Protein AF-A0A1G7CG83-F1 (afdb_monomer_lite)

pLDDT: mean 76.83, std 19.33, range [36.19, 97.62]

Sequence (142 aa):
MSESNSCVLAEKLLQAEFRRLASGDPQQALDMVTRIVLAMHSEAMKATETAIRAGVGWREIGRALGLLDDAGILVRQSAALLLRLAAADRAAEQEMVAQALAESGDQDGDDEDMVYSRNPEEDAWASAVLRYQQGVSGATPG

Radius of gyration: 21.23 Å; chains: 1; bounding box: 51×68×39 Å

Structure (mmCIF, N/CA/C/O backbone):
data_AF-A0A1G7CG83-F1
#
_entry.id   AF-A0A1G7CG83-F1
#
loop_
_atom_site.group_PDB
_atom_site.id
_atom_site.type_symbol
_atom_site.label_atom_id
_atom_site.label_alt_id
_atom_site.label_comp_id
_atom_site.label_asym_id
_atom_site.label_entity_id
_atom_site.label_seq_id
_atom_site.pdbx_PDB_ins_code
_atom_site.Cartn_x
_atom_site.Cartn_y
_atom_site.Cartn_z
_atom_site.occupancy
_atom_site.B_iso_or_equiv
_atom_site.auth_seq_id
_atom_site.auth_comp_id
_atom_site.auth_asym_id
_atom_site.auth_atom_id
_atom_site.pdbx_PDB_model_num
ATOM 1 N N . MET A 1 1 ? -9.175 -25.779 -9.940 1.00 54.59 1 MET A N 1
ATOM 2 C CA . MET A 1 1 ? -9.615 -24.402 -9.624 1.00 54.59 1 MET A CA 1
ATOM 3 C C . MET A 1 1 ? -8.572 -23.464 -10.208 1.00 54.59 1 MET A C 1
ATOM 5 O O . MET A 1 1 ? -7.401 -23.746 -10.017 1.00 54.59 1 MET A O 1
ATOM 9 N N . SER A 1 2 ? -8.973 -22.466 -11.001 1.00 65.25 2 SER A N 1
ATOM 10 C CA . SER A 1 2 ? -8.039 -21.550 -11.685 1.00 65.25 2 SER A CA 1
ATOM 11 C C . SER A 1 2 ? -7.328 -20.637 -10.676 1.00 65.25 2 SER A C 1
A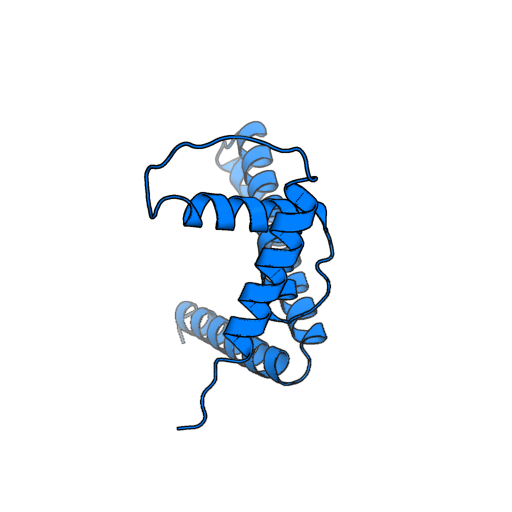TOM 13 O O . SER A 1 2 ? -7.963 -20.227 -9.705 1.00 65.25 2 SER A O 1
ATOM 15 N N . GLU A 1 3 ? -6.057 -20.295 -10.905 1.00 67.00 3 GLU A N 1
ATOM 16 C CA . GLU A 1 3 ? -5.243 -19.410 -10.045 1.00 67.00 3 GLU A CA 1
ATOM 17 C C . GLU A 1 3 ? -5.907 -18.042 -9.793 1.00 67.00 3 GLU A C 1
ATOM 19 O O . GLU A 1 3 ? -5.793 -17.459 -8.711 1.00 67.00 3 GLU A O 1
ATOM 24 N N . SER A 1 4 ? -6.705 -17.568 -10.753 1.00 70.75 4 SER A N 1
ATOM 25 C CA . SER A 1 4 ? -7.512 -16.353 -10.608 1.00 70.75 4 SER A CA 1
ATOM 26 C C . SER A 1 4 ? -8.549 -16.465 -9.484 1.00 70.75 4 SER A C 1
ATOM 28 O O . SER A 1 4 ? -8.788 -15.499 -8.765 1.00 70.75 4 SER A O 1
ATOM 30 N N . ASN A 1 5 ? -9.126 -17.651 -9.261 1.00 79.81 5 ASN A N 1
ATOM 31 C CA . ASN A 1 5 ? -10.097 -17.862 -8.184 1.00 79.81 5 ASN A CA 1
ATOM 32 C C . ASN A 1 5 ? -9.422 -17.893 -6.804 1.00 79.81 5 ASN A C 1
ATOM 34 O O . ASN A 1 5 ? -10.041 -17.490 -5.821 1.00 79.81 5 ASN A O 1
ATOM 38 N N . SER A 1 6 ? -8.165 -18.345 -6.718 1.00 84.75 6 SER A N 1
ATOM 39 C CA . SER A 1 6 ? -7.399 -18.324 -5.464 1.00 84.75 6 SER A CA 1
ATOM 40 C C . SER A 1 6 ? -6.944 -16.921 -5.072 1.00 84.75 6 SER A C 1
ATOM 42 O O . SER A 1 6 ? -6.990 -16.592 -3.891 1.00 84.75 6 SER A O 1
ATOM 44 N N . CYS A 1 7 ? -6.563 -16.080 -6.039 1.00 85.88 7 CYS A N 1
ATOM 45 C CA . CYS A 1 7 ? -6.163 -14.698 -5.770 1.00 85.88 7 CYS A CA 1
ATOM 46 C C . CYS A 1 7 ? -7.339 -13.878 -5.215 1.00 85.88 7 CYS A C 1
ATOM 48 O O . CYS A 1 7 ? -7.248 -13.326 -4.120 1.00 85.88 7 CYS A O 1
ATOM 50 N N . VAL A 1 8 ? -8.497 -13.944 -5.881 1.00 90.38 8 VAL A N 1
ATOM 51 C CA . VAL A 1 8 ? -9.733 -13.286 -5.421 1.00 90.38 8 VAL A CA 1
ATOM 52 C C . VAL A 1 8 ? -10.159 -13.778 -4.033 1.00 90.38 8 VAL A C 1
ATOM 54 O O . VAL A 1 8 ? -10.674 -13.010 -3.220 1.00 90.38 8 VAL A O 1
ATOM 57 N N . LEU A 1 9 ? -9.967 -15.067 -3.734 1.00 93.19 9 LEU A N 1
ATOM 58 C CA . LEU A 1 9 ? -10.262 -15.602 -2.407 1.00 93.19 9 LEU A CA 1
ATOM 59 C C . LEU A 1 9 ? -9.302 -15.049 -1.343 1.00 93.19 9 LEU A C 1
ATOM 61 O O . LEU A 1 9 ? -9.760 -14.647 -0.276 1.00 93.19 9 LEU A O 1
ATOM 65 N N . ALA A 1 10 ? -7.999 -14.998 -1.628 1.00 91.81 10 ALA A N 1
ATOM 66 C CA . ALA A 1 10 ? -7.000 -14.450 -0.713 1.00 91.81 10 ALA A CA 1
ATOM 67 C C . ALA A 1 10 ? -7.268 -12.970 -0.399 1.00 91.81 10 ALA A C 1
ATOM 69 O O . ALA A 1 10 ? -7.258 -12.581 0.768 1.00 91.81 10 ALA A O 1
ATOM 70 N N . GLU A 1 11 ? -7.604 -12.168 -1.411 1.00 92.81 11 GLU A N 1
ATOM 71 C CA . GLU A 1 11 ? -8.000 -10.767 -1.232 1.00 92.81 11 GLU A CA 1
ATOM 72 C C . GLU A 1 11 ? -9.214 -10.630 -0.307 1.00 92.81 11 GLU A C 1
ATOM 74 O O . GLU A 1 11 ? -9.190 -9.855 0.651 1.00 92.81 11 GLU A O 1
ATOM 79 N N . LYS A 1 12 ? -10.266 -11.427 -0.536 1.00 95.00 12 LYS A N 1
ATOM 80 C CA . LYS A 1 12 ? -11.467 -11.416 0.313 1.00 95.00 12 LYS A CA 1
ATOM 81 C C . LYS A 1 12 ? -11.159 -11.788 1.761 1.00 95.00 12 LYS A C 1
ATOM 83 O O . LYS A 1 12 ? -11.741 -11.196 2.670 1.00 95.00 12 LYS A O 1
ATOM 88 N N . LEU A 1 13 ? -10.258 -12.746 1.980 1.00 96.00 13 LEU A N 1
ATOM 89 C CA . LEU A 1 13 ? -9.828 -13.149 3.320 1.00 96.00 13 LEU A CA 1
ATOM 90 C C . LEU A 1 13 ? -9.043 -12.035 4.018 1.00 96.00 13 LEU A C 1
ATOM 92 O O . LEU A 1 13 ? -9.340 -11.731 5.171 1.00 96.00 13 LEU A O 1
ATOM 96 N N . LEU A 1 14 ? -8.113 -11.376 3.320 1.00 94.88 14 LEU A N 1
ATOM 97 C CA . LEU A 1 14 ? -7.371 -10.235 3.866 1.00 94.88 14 LEU A CA 1
ATOM 98 C C . LEU A 1 14 ? -8.313 -9.086 4.249 1.00 94.88 14 LEU A C 1
ATOM 100 O O . LEU A 1 14 ? -8.196 -8.527 5.335 1.00 94.88 14 LEU A O 1
ATOM 104 N N . GLN A 1 15 ? -9.291 -8.768 3.399 1.00 96.25 15 GLN A N 1
ATOM 105 C CA . GLN A 1 15 ? -10.284 -7.732 3.692 1.00 96.25 15 GLN A CA 1
ATOM 106 C C . GLN A 1 15 ? -11.171 -8.091 4.890 1.00 96.25 15 GLN A C 1
ATOM 108 O O . GLN A 1 15 ? -11.500 -7.223 5.700 1.00 96.25 15 GLN A O 1
ATOM 113 N N . ALA A 1 16 ? -11.596 -9.354 4.995 1.00 96.94 16 ALA A N 1
ATOM 114 C CA . ALA A 1 16 ? -12.400 -9.823 6.119 1.00 96.94 16 ALA A CA 1
ATOM 115 C C . ALA A 1 16 ? -11.613 -9.755 7.434 1.00 96.94 16 ALA A C 1
ATOM 117 O O . ALA A 1 16 ? -12.141 -9.273 8.436 1.00 96.94 16 ALA A O 1
ATOM 118 N N . GLU A 1 17 ? -10.348 -10.173 7.413 1.00 97.38 17 GLU A N 1
ATOM 119 C CA . GLU A 1 17 ? -9.476 -10.137 8.583 1.00 97.38 17 GLU A CA 1
ATOM 120 C C . GLU A 1 17 ? -9.155 -8.703 9.010 1.00 97.38 17 GLU A C 1
ATOM 122 O O . GLU A 1 17 ? -9.272 -8.379 10.190 1.00 97.38 17 GLU A O 1
ATOM 127 N N . PHE A 1 18 ? -8.861 -7.811 8.059 1.00 96.44 18 PHE A N 1
ATOM 128 C CA . PHE A 1 18 ? -8.672 -6.392 8.356 1.00 96.44 18 PHE A CA 1
ATOM 129 C C . PHE A 1 18 ? -9.911 -5.788 9.027 1.00 96.44 18 PHE A C 1
ATOM 131 O O . PHE A 1 18 ? -9.784 -5.129 10.053 1.00 96.44 18 PHE A O 1
ATOM 138 N N . ARG A 1 19 ? -11.121 -6.055 8.508 1.00 96.88 19 ARG A N 1
ATOM 139 C CA . ARG A 1 19 ? -12.375 -5.581 9.126 1.00 96.88 19 ARG A CA 1
ATOM 140 C C . ARG A 1 19 ? -12.554 -6.113 10.546 1.00 96.88 19 ARG A C 1
ATOM 142 O O . ARG A 1 19 ? -12.940 -5.358 11.437 1.00 96.88 19 ARG A O 1
ATOM 149 N N . ARG A 1 20 ? -12.256 -7.397 10.763 1.00 97.62 20 ARG A N 1
ATOM 150 C CA . ARG A 1 20 ? -12.314 -8.023 12.088 1.00 97.62 20 ARG A CA 1
ATOM 151 C C . ARG A 1 20 ? -11.356 -7.328 13.057 1.00 97.62 20 ARG A C 1
ATOM 153 O O . ARG A 1 20 ? -11.784 -6.929 14.138 1.00 97.62 20 ARG A O 1
ATOM 160 N N . LEU A 1 21 ? -10.096 -7.146 12.661 1.00 97.19 21 LEU A N 1
ATOM 161 C CA . LEU A 1 21 ? -9.072 -6.490 13.476 1.00 97.19 21 LEU A CA 1
ATOM 162 C C . LEU A 1 21 ? -9.406 -5.020 13.732 1.00 97.19 21 LEU A C 1
ATOM 164 O O . LEU A 1 21 ? -9.392 -4.605 14.879 1.00 97.19 21 LEU A O 1
ATOM 168 N N . ALA A 1 22 ? -9.820 -4.256 12.722 1.00 94.75 22 ALA A N 1
ATOM 169 C CA . ALA A 1 22 ? -10.172 -2.844 12.884 1.00 94.75 22 ALA A CA 1
ATOM 170 C C . ALA A 1 22 ? -11.252 -2.612 13.959 1.00 94.75 22 ALA A C 1
ATOM 172 O O . ALA A 1 22 ? -11.224 -1.599 14.651 1.00 94.75 22 ALA A O 1
ATOM 173 N N . SER A 1 23 ? -12.179 -3.562 14.127 1.00 92.94 23 SER A N 1
ATOM 174 C CA . SER A 1 23 ? -13.230 -3.495 15.152 1.00 92.94 23 SER A CA 1
ATOM 175 C C . SER A 1 23 ? -12.821 -4.001 16.543 1.00 92.94 23 SER A C 1
ATOM 177 O O . SER A 1 23 ? -13.483 -3.661 17.520 1.00 92.94 23 SER A O 1
ATOM 179 N N . GLY A 1 24 ? -11.775 -4.829 16.643 1.00 94.56 24 GLY A N 1
ATOM 180 C CA . GLY A 1 24 ? -11.408 -5.525 17.884 1.00 94.56 24 GLY A CA 1
ATOM 181 C C . GLY A 1 24 ? -10.020 -5.184 18.427 1.00 94.56 24 GLY A C 1
ATOM 182 O O . GLY A 1 24 ? -9.863 -5.008 19.630 1.00 94.56 24 GLY A O 1
ATOM 183 N N . ASP A 1 25 ? -9.026 -5.081 17.549 1.00 95.56 25 ASP A N 1
ATOM 184 C CA . ASP A 1 25 ? -7.645 -4.698 17.844 1.00 95.56 25 ASP A CA 1
ATOM 185 C C . ASP A 1 25 ? -7.099 -3.808 16.702 1.00 95.56 25 ASP A C 1
ATOM 187 O O . ASP A 1 25 ? -6.505 -4.304 15.732 1.00 95.56 25 ASP A O 1
ATOM 191 N N . PRO A 1 26 ? -7.324 -2.482 16.787 1.00 91.81 26 PRO A N 1
ATOM 192 C CA . PRO A 1 26 ? -6.889 -1.536 15.763 1.00 91.81 26 PRO A CA 1
ATOM 193 C C . PRO A 1 26 ? -5.371 -1.530 15.541 1.00 91.81 26 PRO A C 1
ATOM 195 O O . PRO A 1 26 ? -4.922 -1.301 14.419 1.00 91.81 26 PRO A O 1
ATOM 198 N N . GLN A 1 27 ? -4.565 -1.823 16.568 1.00 92.00 27 GLN A N 1
ATOM 199 C CA . GLN A 1 27 ? -3.108 -1.865 16.428 1.00 92.00 27 GLN A CA 1
ATOM 200 C C . GLN A 1 27 ? -2.683 -3.037 15.540 1.00 92.00 27 GLN A C 1
ATOM 202 O O . GLN A 1 27 ? -1.905 -2.852 14.605 1.00 92.00 27 GLN A O 1
ATOM 207 N N . GLN A 1 28 ? -3.261 -4.224 15.746 1.00 94.69 28 GLN A N 1
ATOM 208 C CA . GLN A 1 28 ? -3.009 -5.363 14.857 1.00 94.69 28 GLN A CA 1
ATOM 209 C C . GLN A 1 28 ? -3.493 -5.116 13.421 1.00 94.69 28 GLN A C 1
ATOM 211 O O . GLN A 1 28 ? -2.871 -5.610 12.473 1.00 94.69 28 GLN A O 1
ATOM 216 N N . ALA A 1 29 ? -4.572 -4.347 13.233 1.00 96.06 29 ALA A N 1
ATOM 217 C CA . ALA A 1 29 ? -5.024 -3.940 11.903 1.00 96.06 29 ALA A CA 1
ATOM 218 C C . ALA A 1 29 ? -3.979 -3.051 11.199 1.00 96.06 29 ALA A C 1
ATOM 220 O O . ALA A 1 29 ? -3.675 -3.266 10.023 1.00 96.06 29 ALA A O 1
ATOM 221 N N . LEU A 1 30 ? -3.372 -2.104 11.920 1.00 93.88 30 LEU A N 1
ATOM 222 C CA . LEU A 1 30 ? -2.289 -1.267 11.396 1.00 93.88 30 LEU A CA 1
ATOM 223 C C . LEU A 1 30 ? -1.014 -2.079 11.099 1.00 93.88 30 LEU A C 1
ATOM 225 O O . LEU A 1 30 ? -0.372 -1.883 10.061 1.00 93.88 30 LEU A O 1
ATOM 229 N N . ASP A 1 31 ? -0.672 -3.045 11.952 1.00 93.81 31 ASP A N 1
ATOM 230 C CA . ASP A 1 31 ? 0.464 -3.947 11.729 1.00 93.81 31 ASP A CA 1
ATOM 231 C C . ASP A 1 31 ? 0.258 -4.831 10.491 1.00 93.81 31 ASP A C 1
ATOM 233 O O . ASP A 1 31 ? 1.211 -5.196 9.795 1.00 93.81 31 ASP A O 1
ATOM 237 N N . MET A 1 32 ? -0.989 -5.207 10.197 1.00 96.31 32 MET A N 1
ATOM 238 C CA . MET A 1 32 ? -1.342 -5.930 8.975 1.00 96.31 32 MET A CA 1
ATOM 239 C C . MET A 1 32 ? -1.091 -5.070 7.729 1.00 96.31 32 MET A C 1
ATOM 241 O O . MET A 1 32 ? -0.430 -5.536 6.801 1.00 96.31 32 MET A O 1
ATOM 245 N N . VAL A 1 33 ? -1.541 -3.811 7.727 1.00 95.19 33 VAL A N 1
ATOM 246 C CA . VAL A 1 33 ? -1.284 -2.857 6.630 1.00 95.19 33 VAL A CA 1
ATOM 247 C C . VAL A 1 33 ? 0.217 -2.652 6.426 1.00 95.19 33 VAL A C 1
ATOM 249 O O . VAL A 1 33 ? 0.711 -2.740 5.303 1.00 95.19 33 VAL A O 1
ATOM 252 N N . THR A 1 34 ? 0.963 -2.462 7.515 1.00 92.81 34 THR A N 1
ATOM 253 C CA . THR A 1 34 ? 2.421 -2.279 7.468 1.00 92.81 34 THR A CA 1
ATOM 254 C C . THR A 1 34 ? 3.123 -3.475 6.826 1.00 92.81 34 THR A C 1
ATOM 256 O O . THR A 1 34 ? 3.983 -3.300 5.964 1.00 92.81 34 THR A O 1
ATOM 259 N N . ARG A 1 35 ? 2.726 -4.703 7.184 1.00 94.75 35 ARG A N 1
ATOM 260 C CA . ARG A 1 35 ? 3.279 -5.925 6.582 1.00 94.75 35 ARG A CA 1
ATOM 261 C C . ARG A 1 35 ? 2.986 -6.031 5.085 1.00 94.75 35 ARG A C 1
ATOM 263 O O . ARG A 1 35 ? 3.869 -6.444 4.340 1.00 94.75 35 ARG A O 1
ATOM 270 N N . ILE A 1 36 ? 1.788 -5.647 4.642 1.00 95.19 36 ILE A N 1
ATOM 271 C CA . ILE A 1 36 ? 1.415 -5.663 3.218 1.00 95.19 36 ILE A CA 1
ATOM 272 C C . ILE A 1 36 ? 2.267 -4.668 2.423 1.00 95.19 36 ILE A C 1
ATOM 274 O O . ILE A 1 36 ? 2.828 -5.040 1.394 1.00 95.19 36 ILE A O 1
ATOM 278 N N . VAL A 1 37 ? 2.425 -3.437 2.919 1.00 93.75 37 VAL A N 1
ATOM 279 C CA . VAL A 1 37 ? 3.264 -2.412 2.273 1.00 93.75 37 VAL A CA 1
ATOM 280 C C . VAL A 1 37 ? 4.715 -2.886 2.146 1.00 93.75 37 VAL A C 1
ATOM 282 O O . VAL A 1 37 ? 5.302 -2.800 1.068 1.00 93.75 37 VAL A O 1
ATOM 285 N N . LEU A 1 38 ? 5.283 -3.461 3.211 1.00 92.25 38 LEU A N 1
ATOM 286 C CA . LEU A 1 38 ? 6.640 -4.017 3.178 1.00 92.25 38 LEU A CA 1
ATOM 287 C C . LEU A 1 38 ? 6.772 -5.185 2.189 1.00 92.25 38 LEU A C 1
ATOM 289 O O . LEU A 1 38 ? 7.777 -5.286 1.484 1.00 92.25 38 LEU A O 1
ATOM 293 N N . ALA A 1 39 ? 5.761 -6.055 2.108 1.00 94.94 39 ALA A N 1
ATOM 294 C CA . ALA A 1 39 ? 5.743 -7.147 1.140 1.00 94.94 39 ALA A CA 1
ATOM 295 C C . ALA A 1 39 ? 5.722 -6.617 -0.302 1.00 94.94 39 ALA A C 1
ATOM 297 O O . ALA A 1 39 ? 6.504 -7.081 -1.128 1.00 94.94 39 ALA A O 1
ATOM 298 N N . MET A 1 40 ? 4.903 -5.601 -0.594 1.00 93.56 40 MET A N 1
ATOM 299 C CA . MET A 1 40 ? 4.867 -4.959 -1.912 1.00 93.56 40 MET A CA 1
ATOM 300 C C . MET A 1 40 ? 6.212 -4.336 -2.294 1.00 93.56 40 MET A C 1
ATOM 302 O O . MET A 1 40 ? 6.670 -4.539 -3.417 1.00 93.56 40 MET A O 1
ATOM 306 N N . HIS A 1 41 ? 6.874 -3.636 -1.368 1.00 91.31 41 HIS A N 1
ATOM 307 C CA . HIS A 1 41 ? 8.212 -3.088 -1.605 1.00 91.31 41 HIS A CA 1
ATOM 308 C C . HIS A 1 41 ? 9.225 -4.201 -1.937 1.00 91.31 41 HIS A C 1
ATOM 310 O O . HIS A 1 41 ? 9.987 -4.093 -2.898 1.00 91.31 41 HIS A O 1
ATOM 316 N N . SER A 1 42 ? 9.194 -5.319 -1.200 1.00 92.88 42 SER A N 1
ATOM 317 C CA . SER A 1 42 ? 10.059 -6.472 -1.484 1.00 92.88 42 SER A CA 1
ATOM 318 C C . SER A 1 42 ? 9.818 -7.059 -2.880 1.00 92.88 42 SER A C 1
ATOM 320 O O . SER A 1 42 ? 10.778 -7.354 -3.594 1.00 92.88 42 SER A O 1
ATOM 322 N N . GLU A 1 43 ? 8.559 -7.200 -3.298 1.00 94.88 43 GLU A N 1
ATOM 323 C CA . GLU A 1 43 ? 8.229 -7.688 -4.641 1.00 94.88 43 GLU A CA 1
ATOM 324 C C . GLU A 1 43 ? 8.633 -6.695 -5.740 1.00 94.88 43 GLU A C 1
ATOM 326 O O . GLU A 1 43 ? 9.151 -7.108 -6.778 1.00 94.88 43 GLU A O 1
ATOM 331 N N . ALA A 1 44 ? 8.504 -5.386 -5.509 1.00 93.25 44 ALA A N 1
ATOM 332 C CA . ALA A 1 44 ? 8.958 -4.363 -6.452 1.00 93.25 44 ALA A CA 1
ATOM 333 C C . ALA A 1 44 ? 10.484 -4.383 -6.652 1.00 93.25 44 ALA A C 1
ATOM 335 O O . ALA A 1 44 ? 10.978 -4.278 -7.780 1.00 93.25 44 ALA A O 1
ATOM 336 N N . MET A 1 45 ? 11.246 -4.617 -5.580 1.00 90.88 45 MET A N 1
ATOM 337 C CA . MET A 1 45 ? 12.695 -4.805 -5.674 1.00 90.88 45 MET A CA 1
ATOM 338 C C . MET A 1 45 ? 13.056 -6.022 -6.535 1.00 90.88 45 MET A C 1
ATOM 340 O O . MET A 1 45 ? 13.967 -5.943 -7.356 1.00 90.88 45 MET A O 1
ATOM 344 N N . LYS A 1 46 ? 12.311 -7.130 -6.434 1.00 93.06 46 LYS A N 1
ATOM 345 C CA . LYS A 1 46 ? 12.509 -8.303 -7.309 1.00 93.06 46 LYS A CA 1
ATOM 346 C C . LYS A 1 46 ? 12.116 -8.007 -8.760 1.00 93.06 46 LYS A C 1
ATOM 348 O O . LYS A 1 46 ? 12.809 -8.417 -9.690 1.00 93.06 46 LYS A O 1
ATOM 353 N N . ALA A 1 47 ? 11.037 -7.251 -8.966 1.00 93.38 47 ALA A N 1
ATOM 354 C CA . ALA A 1 47 ? 10.580 -6.840 -10.293 1.00 93.38 47 ALA A CA 1
ATOM 355 C C . ALA A 1 47 ? 11.598 -5.945 -11.024 1.00 93.38 47 ALA A C 1
ATOM 357 O O . ALA A 1 47 ? 11.618 -5.922 -12.256 1.00 93.38 47 ALA A O 1
ATOM 358 N N . THR A 1 48 ? 12.490 -5.274 -10.288 1.00 93.25 48 THR A N 1
ATOM 359 C CA . THR A 1 48 ? 13.550 -4.429 -10.854 1.00 93.25 48 THR A CA 1
ATOM 360 C C . THR A 1 48 ? 14.467 -5.208 -11.802 1.00 93.25 48 THR A C 1
ATOM 362 O O . THR A 1 48 ? 14.803 -4.707 -12.872 1.00 93.25 48 THR A O 1
ATOM 365 N N . GLU A 1 49 ? 14.809 -6.463 -11.491 1.00 89.94 49 GLU A N 1
ATOM 366 C CA . GLU A 1 49 ? 15.624 -7.293 -12.390 1.00 89.94 49 GLU A CA 1
ATOM 367 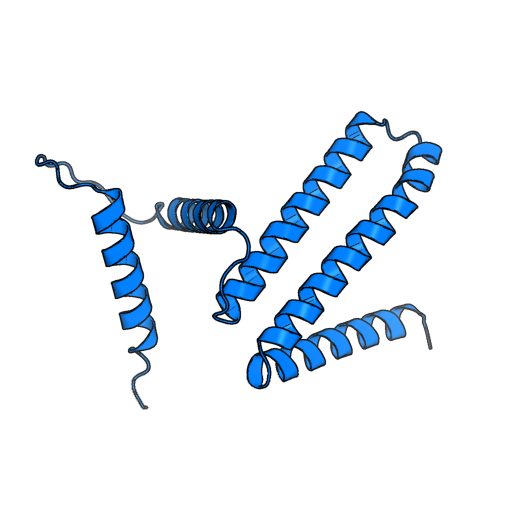C C . GLU A 1 49 ? 14.914 -7.550 -13.728 1.00 89.94 49 GLU A C 1
ATOM 369 O O . GLU A 1 49 ? 15.522 -7.486 -14.800 1.00 89.94 49 GLU A O 1
ATOM 374 N N . THR A 1 50 ? 13.603 -7.785 -13.679 1.00 94.94 50 THR A N 1
ATOM 375 C CA . THR A 1 50 ? 12.783 -7.970 -14.882 1.00 94.94 50 THR A CA 1
ATOM 376 C C . THR A 1 50 ? 12.682 -6.670 -15.682 1.00 94.94 50 THR A C 1
ATOM 378 O O . THR A 1 50 ? 12.804 -6.700 -16.905 1.00 94.94 50 THR A O 1
ATOM 381 N N . ALA A 1 51 ? 12.539 -5.525 -15.008 1.00 94.69 51 ALA A N 1
ATOM 382 C CA . ALA A 1 51 ? 12.510 -4.210 -15.645 1.00 94.69 51 ALA A CA 1
ATOM 383 C C . ALA A 1 51 ? 13.826 -3.893 -16.378 1.00 94.69 51 ALA A C 1
ATOM 385 O O . ALA A 1 51 ? 13.799 -3.440 -17.523 1.00 94.69 51 ALA A O 1
ATOM 386 N N . ILE A 1 52 ? 14.976 -4.213 -15.775 1.00 95.06 52 ILE A N 1
ATOM 387 C CA . ILE A 1 52 ? 16.293 -4.051 -16.411 1.00 95.06 52 ILE A CA 1
ATOM 388 C C . ILE A 1 52 ? 16.395 -4.916 -17.671 1.00 95.06 52 ILE A C 1
ATOM 390 O O . ILE A 1 52 ? 16.813 -4.428 -18.720 1.00 95.06 52 ILE A O 1
ATOM 394 N N . ARG A 1 53 ? 15.975 -6.189 -17.605 1.00 96.25 53 ARG A N 1
ATOM 395 C CA . ARG A 1 53 ? 15.969 -7.089 -18.777 1.00 96.25 53 ARG A CA 1
ATOM 396 C C . ARG A 1 53 ? 15.032 -6.605 -19.887 1.00 96.25 53 ARG A C 1
ATOM 398 O O . ARG A 1 53 ? 15.304 -6.862 -21.055 1.00 96.25 53 ARG A O 1
ATOM 405 N N . ALA A 1 54 ? 13.964 -5.895 -19.532 1.00 96.19 54 ALA A N 1
ATOM 406 C CA . ALA A 1 54 ? 13.051 -5.251 -20.473 1.00 96.19 54 ALA A CA 1
ATOM 407 C C . ALA A 1 54 ? 13.584 -3.916 -21.039 1.00 96.19 54 ALA A C 1
ATOM 409 O O . ALA A 1 54 ? 12.916 -3.297 -21.864 1.00 96.19 54 ALA A O 1
ATOM 410 N N . GLY A 1 55 ? 14.776 -3.470 -20.624 1.00 96.94 55 GLY A N 1
ATOM 411 C CA . GLY A 1 55 ? 15.412 -2.246 -21.114 1.00 96.94 55 GLY A CA 1
ATOM 412 C C . GLY A 1 55 ? 14.957 -0.964 -20.415 1.00 96.94 55 GLY A C 1
ATOM 413 O O . GLY A 1 55 ? 15.225 0.125 -20.920 1.00 96.94 55 GLY A O 1
ATOM 414 N N . VAL A 1 56 ? 14.278 -1.062 -19.268 1.00 96.75 56 VAL A N 1
ATOM 415 C CA . VAL A 1 56 ? 13.901 0.113 -18.471 1.00 96.75 56 VAL A CA 1
ATOM 416 C C . VAL A 1 56 ? 15.158 0.733 -17.855 1.00 96.75 56 VAL A C 1
ATOM 418 O O . VAL A 1 56 ? 15.988 0.035 -17.269 1.00 96.75 56 VAL A O 1
ATOM 421 N N . GLY A 1 57 ? 15.305 2.051 -17.987 1.00 95.44 57 GLY A N 1
ATOM 422 C CA . GLY A 1 57 ? 16.443 2.779 -17.442 1.00 95.44 57 GLY A CA 1
ATOM 423 C C . GLY A 1 57 ? 16.417 2.875 -15.915 1.00 95.44 57 GLY A C 1
ATOM 424 O O . GLY A 1 57 ? 15.369 2.879 -15.267 1.00 95.44 57 GLY A O 1
ATOM 425 N N . TRP A 1 58 ? 17.604 3.000 -15.317 1.00 93.56 58 TRP A N 1
ATOM 426 C CA . TRP A 1 58 ? 17.763 3.145 -13.865 1.00 93.56 58 TRP A CA 1
ATOM 427 C C . TRP A 1 58 ? 17.044 4.370 -13.292 1.00 93.56 58 TRP A C 1
ATOM 429 O O . TRP A 1 58 ? 16.598 4.341 -12.147 1.00 93.56 58 TRP A O 1
ATOM 439 N N . ARG A 1 59 ? 16.909 5.441 -14.085 1.00 95.62 59 ARG A N 1
ATOM 440 C CA . ARG A 1 59 ? 16.178 6.648 -13.682 1.00 95.62 59 ARG A CA 1
ATOM 441 C C . ARG A 1 59 ? 14.688 6.351 -13.525 1.00 95.62 59 ARG A C 1
ATOM 443 O O . ARG A 1 59 ? 14.096 6.745 -12.525 1.00 95.62 59 ARG A O 1
ATOM 450 N N . GLU A 1 60 ? 14.091 5.669 -14.495 1.00 95.31 60 GLU A N 1
ATOM 451 C CA . GLU A 1 60 ? 12.680 5.291 -14.475 1.00 95.31 60 GLU A CA 1
ATOM 452 C C . GLU A 1 60 ? 12.390 4.303 -13.341 1.00 95.31 60 GLU A C 1
ATOM 454 O O . GLU A 1 60 ? 11.405 4.474 -12.626 1.00 95.31 60 GLU A O 1
ATOM 459 N N . ILE A 1 61 ? 13.282 3.331 -13.124 1.00 94.00 61 ILE A N 1
ATOM 460 C CA . ILE A 1 61 ? 13.214 2.392 -11.995 1.00 94.00 61 ILE A CA 1
ATOM 461 C C . ILE A 1 61 ? 13.241 3.150 -10.665 1.00 94.00 61 ILE A C 1
ATOM 463 O O . ILE A 1 61 ? 12.354 2.961 -9.837 1.00 94.00 61 ILE A O 1
ATOM 467 N N . GLY A 1 62 ? 14.220 4.039 -10.469 1.00 91.62 62 GLY A N 1
ATOM 468 C CA . GLY A 1 62 ? 14.334 4.826 -9.239 1.00 91.62 62 GLY A CA 1
ATOM 469 C C . GLY A 1 62 ? 13.100 5.693 -8.987 1.00 91.62 62 GLY A C 1
ATOM 470 O O . GLY A 1 62 ? 12.599 5.739 -7.868 1.00 91.62 62 GLY A O 1
ATOM 471 N N . ARG A 1 63 ? 12.552 6.318 -10.039 1.00 94.06 63 ARG A N 1
ATOM 472 C CA . ARG A 1 63 ? 11.299 7.079 -9.945 1.00 94.06 63 ARG A CA 1
ATOM 473 C C . ARG A 1 63 ? 10.121 6.191 -9.536 1.00 94.06 63 ARG A C 1
ATOM 475 O O . ARG A 1 63 ? 9.320 6.604 -8.709 1.00 94.06 63 ARG A O 1
ATOM 482 N N . ALA A 1 64 ? 9.998 4.998 -10.115 1.00 93.25 64 ALA A N 1
ATOM 483 C CA . ALA A 1 64 ? 8.910 4.076 -9.797 1.00 93.25 64 ALA A CA 1
ATOM 484 C C . ALA A 1 64 ? 8.992 3.553 -8.354 1.00 93.25 64 ALA A C 1
ATOM 486 O O . ALA A 1 64 ? 7.969 3.488 -7.678 1.00 93.25 64 ALA A O 1
ATOM 487 N N . LEU A 1 65 ? 10.197 3.227 -7.874 1.00 90.88 65 LEU A N 1
ATOM 488 C CA . LEU A 1 65 ? 10.414 2.801 -6.489 1.00 90.88 65 LEU A CA 1
ATOM 489 C C . LEU A 1 65 ? 10.112 3.930 -5.497 1.00 90.88 65 LEU A C 1
ATOM 491 O O . LEU A 1 65 ? 9.413 3.688 -4.521 1.00 90.88 65 LEU A O 1
ATOM 495 N N . GLY A 1 66 ? 10.534 5.166 -5.791 1.00 88.25 66 GLY A N 1
ATOM 496 C CA . GLY A 1 66 ? 10.191 6.328 -4.963 1.00 88.25 66 GLY A CA 1
ATOM 497 C C . GLY A 1 66 ? 8.678 6.534 -4.833 1.00 88.25 66 GLY A C 1
ATOM 498 O O . GLY A 1 66 ? 8.168 6.648 -3.727 1.00 88.25 66 GLY A O 1
ATOM 499 N N . LEU A 1 67 ? 7.937 6.458 -5.947 1.00 91.06 67 LEU A N 1
ATOM 500 C CA . LEU A 1 67 ? 6.470 6.557 -5.922 1.00 91.06 67 LEU A CA 1
ATOM 501 C C . LEU A 1 67 ? 5.808 5.449 -5.088 1.00 91.06 67 LEU A C 1
ATOM 503 O O . LEU A 1 67 ? 4.778 5.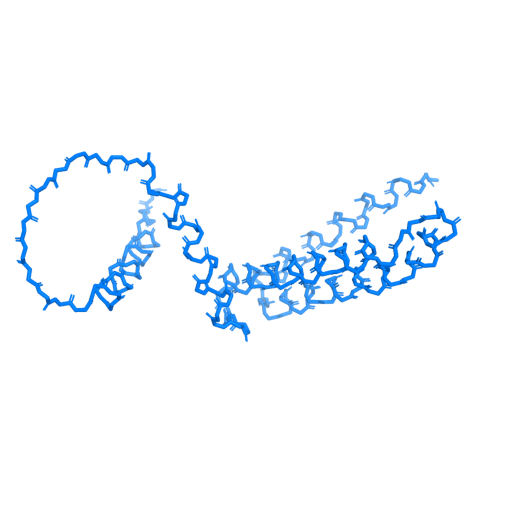682 -4.457 1.00 91.06 67 LEU A O 1
ATOM 507 N N . LEU A 1 68 ? 6.368 4.236 -5.102 1.00 90.00 68 LEU A N 1
ATOM 508 C CA . LEU A 1 68 ? 5.867 3.133 -4.286 1.00 90.00 68 LEU A CA 1
ATOM 509 C C . LEU A 1 68 ? 6.110 3.381 -2.793 1.00 90.00 68 LEU A C 1
ATOM 511 O O . LEU A 1 68 ? 5.229 3.091 -1.983 1.00 90.00 68 LEU A O 1
ATOM 515 N N . ASP A 1 69 ? 7.277 3.915 -2.437 1.00 86.56 69 ASP A N 1
ATOM 516 C CA . ASP A 1 69 ? 7.618 4.249 -1.055 1.00 86.56 69 ASP A CA 1
ATOM 517 C C . ASP A 1 69 ? 6.707 5.360 -0.516 1.00 86.56 69 ASP A C 1
ATOM 519 O O . ASP A 1 69 ? 6.130 5.201 0.566 1.00 86.56 69 ASP A O 1
ATOM 523 N N . ASP A 1 70 ? 6.482 6.411 -1.309 1.00 85.94 70 ASP A N 1
ATOM 524 C CA . ASP A 1 70 ? 5.559 7.505 -0.987 1.00 85.94 70 ASP A CA 1
ATOM 525 C C . ASP A 1 70 ? 4.131 6.974 -0.778 1.00 85.94 70 ASP A C 1
ATOM 527 O O . ASP A 1 70 ? 3.499 7.224 0.253 1.00 85.94 70 ASP A O 1
ATOM 531 N N . ALA A 1 71 ? 3.633 6.145 -1.702 1.00 89.00 71 ALA A N 1
ATOM 532 C CA . ALA A 1 71 ? 2.323 5.508 -1.563 1.00 89.00 71 ALA A CA 1
ATOM 533 C C . ALA A 1 71 ? 2.243 4.621 -0.307 1.00 89.00 71 ALA A C 1
ATOM 535 O O . ALA A 1 71 ? 1.233 4.614 0.400 1.00 89.00 71 ALA A O 1
ATOM 536 N N . GLY A 1 72 ? 3.312 3.890 0.012 1.00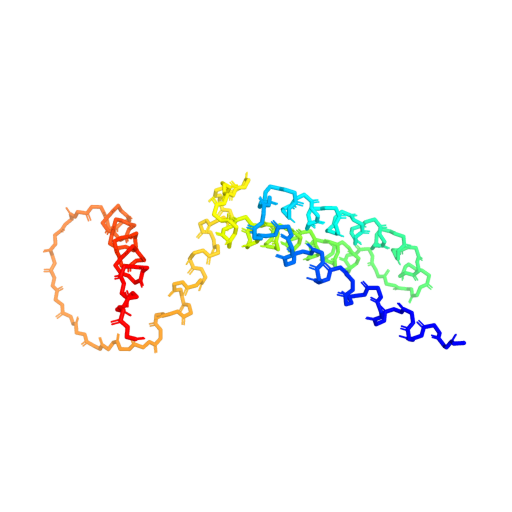 89.69 72 GLY A N 1
ATOM 537 C CA . GLY A 1 72 ? 3.401 3.063 1.211 1.00 89.69 72 GLY A CA 1
ATOM 538 C C . GLY A 1 72 ? 3.363 3.867 2.515 1.00 89.69 72 GLY A C 1
ATOM 539 O O . GLY A 1 72 ? 2.843 3.380 3.524 1.00 89.69 72 GLY A O 1
ATOM 540 N N . ILE A 1 73 ? 3.904 5.088 2.528 1.00 86.94 73 ILE A N 1
ATOM 541 C CA . ILE A 1 73 ? 3.778 6.033 3.649 1.00 86.94 73 ILE A CA 1
ATOM 542 C C . ILE A 1 73 ? 2.319 6.481 3.785 1.00 86.94 73 ILE A C 1
ATOM 544 O O . ILE A 1 73 ? 1.720 6.260 4.842 1.00 86.94 73 ILE A O 1
ATOM 548 N N . LEU A 1 74 ? 1.724 6.988 2.701 1.00 87.31 74 LEU A N 1
ATOM 549 C CA . LEU A 1 74 ? 0.351 7.503 2.691 1.00 87.31 74 LEU A CA 1
ATOM 550 C C . LEU A 1 74 ? -0.674 6.450 3.130 1.00 87.31 74 LEU A C 1
ATOM 552 O O . LEU A 1 74 ? -1.561 6.735 3.937 1.00 87.31 74 LEU A O 1
ATOM 556 N N . VAL A 1 75 ? -0.541 5.205 2.662 1.00 90.81 75 VAL A N 1
ATOM 557 C CA . VAL A 1 75 ? -1.441 4.103 3.043 1.00 90.81 75 VAL A CA 1
ATOM 558 C C . VAL A 1 75 ? -1.355 3.800 4.542 1.00 90.81 75 VAL A C 1
ATOM 560 O O . VAL A 1 75 ? -2.386 3.625 5.195 1.00 90.81 75 VAL A O 1
ATOM 563 N N . ARG A 1 76 ? -0.145 3.758 5.117 1.00 89.88 76 ARG A N 1
ATOM 564 C CA . ARG A 1 76 ? 0.039 3.496 6.556 1.00 89.88 76 ARG A CA 1
ATOM 565 C C . ARG A 1 76 ? -0.523 4.623 7.415 1.00 89.88 76 ARG A C 1
ATOM 567 O O . ARG A 1 76 ? -1.157 4.346 8.429 1.00 89.88 76 ARG A O 1
ATOM 574 N N . GLN A 1 77 ? -0.328 5.873 7.007 1.00 86.38 77 GLN A N 1
ATOM 575 C CA . GLN A 1 77 ? -0.868 7.030 7.722 1.00 86.38 77 GLN A CA 1
ATOM 576 C C . GLN A 1 77 ? -2.387 7.096 7.642 1.00 86.38 77 GLN A C 1
ATOM 578 O O . GLN A 1 77 ? -3.042 7.230 8.672 1.00 86.38 77 GLN A O 1
ATOM 583 N N . SER A 1 78 ? -2.948 6.905 6.447 1.00 88.25 78 SER A N 1
ATOM 584 C CA . SER A 1 78 ? -4.396 6.817 6.245 1.00 88.25 78 SER A CA 1
ATOM 585 C C . SER A 1 78 ? -5.010 5.749 7.150 1.00 88.25 78 SER A C 1
ATOM 587 O O . SER A 1 78 ? -6.005 5.999 7.829 1.00 88.25 78 SER A O 1
ATOM 589 N N . ALA A 1 79 ? -4.388 4.567 7.215 1.00 91.06 79 ALA A N 1
ATOM 590 C CA . ALA A 1 79 ? -4.834 3.494 8.094 1.00 91.06 79 ALA A CA 1
ATOM 591 C C . ALA A 1 79 ? -4.748 3.890 9.575 1.00 91.06 79 ALA A C 1
ATOM 593 O O . ALA A 1 79 ? -5.717 3.684 10.302 1.00 91.06 79 ALA A O 1
ATOM 594 N N . ALA A 1 80 ? -3.637 4.484 10.023 1.00 89.94 80 ALA A N 1
ATOM 595 C CA . ALA A 1 80 ? -3.483 4.935 11.406 1.00 89.94 80 ALA A CA 1
ATOM 596 C C . ALA A 1 80 ? -4.570 5.951 11.797 1.00 89.94 80 ALA A C 1
ATOM 598 O O . ALA A 1 80 ? -5.226 5.772 12.823 1.00 89.94 80 ALA A O 1
ATOM 599 N N . LEU A 1 81 ? -4.832 6.947 10.945 1.00 87.38 81 LEU A N 1
ATOM 600 C CA . LEU A 1 81 ? -5.868 7.959 11.164 1.00 87.38 81 LEU A CA 1
ATOM 601 C C . LEU A 1 81 ? -7.272 7.342 11.250 1.00 87.38 81 LEU A C 1
ATOM 603 O O . LEU A 1 81 ? -8.006 7.605 12.205 1.00 87.38 81 LEU A O 1
ATOM 607 N N . LEU A 1 82 ? -7.635 6.470 10.302 1.00 88.69 82 LEU A N 1
ATOM 608 C CA . LEU A 1 82 ? -8.932 5.776 10.294 1.00 88.69 82 LEU A CA 1
ATOM 609 C C . LEU A 1 82 ? -9.122 4.876 11.523 1.00 88.69 82 LEU A C 1
ATOM 611 O O . LEU A 1 82 ? -10.231 4.752 12.041 1.00 88.69 82 LEU A O 1
ATOM 615 N N . LEU A 1 83 ? -8.036 4.275 12.007 1.00 89.81 83 LEU A N 1
ATOM 616 C CA . LEU A 1 83 ? -8.009 3.423 13.196 1.00 89.81 83 LEU A CA 1
ATOM 617 C C . LEU A 1 83 ? -7.874 4.222 14.504 1.00 89.81 83 LEU A C 1
ATOM 619 O O . LEU A 1 83 ? -7.837 3.620 15.577 1.00 89.81 83 LEU A O 1
ATOM 623 N N . ARG A 1 84 ? -7.837 5.564 14.432 1.00 88.56 84 ARG A N 1
ATOM 624 C CA . ARG A 1 84 ? -7.641 6.486 15.567 1.00 88.56 84 ARG A CA 1
ATOM 625 C C . ARG A 1 84 ? -6.363 6.203 16.364 1.00 88.56 84 ARG A C 1
ATOM 627 O O . ARG A 1 84 ? -6.332 6.353 17.585 1.00 88.56 84 ARG A O 1
ATOM 634 N N . LEU A 1 85 ? -5.313 5.791 15.667 1.00 84.88 85 LEU A N 1
ATOM 635 C CA . LEU A 1 85 ? -3.972 5.593 16.203 1.00 84.88 85 LEU A CA 1
ATOM 636 C C . LEU A 1 85 ? -3.094 6.798 15.856 1.00 84.88 85 LEU A C 1
ATOM 638 O O . LEU A 1 85 ? -3.369 7.532 14.908 1.00 84.88 85 LEU A O 1
ATOM 642 N N . ALA A 1 86 ? -2.022 6.999 16.622 1.00 74.06 86 ALA A N 1
ATOM 643 C CA . ALA A 1 86 ? -1.046 8.034 16.302 1.00 74.06 86 ALA A CA 1
ATOM 644 C C . ALA A 1 86 ? -0.394 7.732 14.942 1.00 74.06 86 ALA A C 1
ATOM 646 O O . ALA A 1 86 ? 0.135 6.636 14.735 1.00 74.06 86 ALA A O 1
ATOM 647 N N . ALA A 1 87 ? -0.423 8.696 14.019 1.00 66.19 87 ALA A N 1
ATOM 648 C CA . ALA A 1 87 ? 0.335 8.596 12.782 1.00 66.19 87 ALA A CA 1
ATOM 649 C C . ALA A 1 87 ? 1.839 8.605 13.108 1.00 66.19 87 ALA A C 1
ATOM 651 O O . ALA A 1 87 ? 2.308 9.380 13.941 1.00 66.19 87 ALA A O 1
ATOM 652 N N . ALA A 1 88 ? 2.603 7.720 12.466 1.00 59.72 88 ALA A N 1
ATOM 653 C CA . ALA A 1 88 ? 4.036 7.580 12.732 1.00 59.72 88 ALA A CA 1
ATOM 654 C C . ALA A 1 88 ? 4.871 8.770 12.218 1.00 59.72 88 ALA A C 1
ATOM 656 O O . ALA A 1 88 ? 6.000 8.958 12.666 1.00 59.72 88 ALA A O 1
ATOM 657 N N . ASP A 1 89 ? 4.323 9.564 11.294 1.00 65.56 89 ASP A N 1
ATOM 658 C CA . ASP A 1 89 ? 4.985 10.725 10.707 1.00 65.56 89 ASP A CA 1
ATOM 659 C C . ASP A 1 89 ? 4.019 11.914 10.674 1.00 65.56 89 ASP A C 1
ATOM 661 O O . ASP A 1 89 ? 3.042 11.931 9.923 1.00 65.56 89 ASP A O 1
ATOM 665 N N . ARG A 1 90 ? 4.303 12.897 11.530 1.00 60.78 90 ARG A N 1
ATOM 666 C CA . ARG A 1 90 ? 3.504 14.112 11.702 1.00 60.78 90 ARG A CA 1
ATOM 667 C C . ARG A 1 90 ? 3.608 15.052 10.497 1.00 60.78 90 ARG A C 1
ATOM 669 O O . ARG A 1 90 ? 2.682 15.819 10.268 1.00 60.78 90 ARG A O 1
ATOM 676 N N . ALA A 1 91 ? 4.703 15.004 9.734 1.00 62.50 91 ALA A N 1
ATOM 677 C CA . ALA A 1 91 ? 4.885 15.853 8.559 1.00 62.50 91 ALA A CA 1
ATOM 678 C C . ALA A 1 91 ? 4.001 15.378 7.403 1.00 62.50 91 ALA A C 1
ATOM 680 O O . ALA A 1 91 ? 3.287 16.176 6.804 1.00 62.50 91 ALA A O 1
ATOM 681 N N . ALA A 1 92 ? 3.961 14.070 7.148 1.00 61.88 92 ALA A N 1
ATOM 682 C CA . ALA A 1 92 ? 3.077 13.545 6.114 1.00 61.88 92 ALA A CA 1
ATOM 683 C C . ALA A 1 92 ? 1.593 13.482 6.571 1.00 61.88 92 ALA A C 1
ATOM 685 O O . ALA A 1 92 ? 0.699 13.605 5.741 1.00 61.88 92 ALA A O 1
ATOM 686 N N . GLU A 1 93 ? 1.303 13.456 7.884 1.00 64.25 93 GLU A N 1
ATOM 687 C CA . GLU A 1 93 ? -0.044 13.769 8.402 1.00 64.25 93 GLU A CA 1
ATOM 688 C C . GLU A 1 93 ? -0.462 15.209 8.042 1.00 64.25 93 GLU A C 1
ATOM 690 O O . GLU A 1 93 ? -1.571 15.429 7.557 1.00 64.25 93 GLU A O 1
ATOM 695 N N . GLN A 1 94 ? 0.430 16.188 8.227 1.00 65.31 94 GLN A N 1
ATOM 696 C CA . GLN A 1 94 ? 0.177 17.587 7.865 1.00 65.31 94 GLN A CA 1
ATOM 697 C C . GLN A 1 94 ? -0.009 17.779 6.355 1.00 65.31 94 GLN A C 1
ATOM 699 O O . GLN A 1 94 ? -0.893 18.530 5.951 1.00 65.31 94 GLN A O 1
ATOM 704 N N . GLU A 1 95 ? 0.775 17.090 5.524 1.00 66.12 95 GLU A N 1
ATOM 705 C CA . GLU A 1 95 ? 0.647 17.148 4.064 1.00 66.12 95 GLU A CA 1
ATOM 706 C C . GLU A 1 95 ? -0.674 16.541 3.573 1.00 66.12 95 GLU A C 1
ATOM 708 O O . GLU A 1 95 ? -1.366 17.160 2.767 1.00 66.12 95 GLU A O 1
ATOM 713 N N . MET A 1 96 ? -1.084 15.385 4.109 1.00 65.88 96 MET A N 1
ATOM 714 C CA . MET A 1 96 ? -2.384 14.783 3.791 1.00 65.88 96 MET A CA 1
ATOM 715 C C . MET A 1 96 ? -3.553 15.695 4.179 1.00 65.88 96 MET A C 1
ATOM 717 O O . MET A 1 96 ? -4.516 15.832 3.425 1.00 65.88 96 MET A O 1
ATOM 721 N N . VAL A 1 97 ? -3.472 16.340 5.347 1.00 65.50 97 VAL A N 1
ATOM 722 C CA . VAL A 1 97 ? -4.478 17.319 5.779 1.00 65.50 97 VAL A CA 1
ATOM 723 C C . VAL A 1 97 ? -4.476 18.539 4.856 1.00 65.50 97 VAL A C 1
ATOM 725 O O . VAL A 1 97 ? -5.545 18.988 4.455 1.00 65.50 97 VAL A O 1
ATOM 728 N N . ALA A 1 98 ? -3.307 19.051 4.465 1.00 70.88 98 ALA A N 1
ATOM 729 C CA . ALA A 1 98 ? -3.201 20.172 3.533 1.00 70.88 98 ALA A CA 1
ATOM 730 C C . ALA A 1 98 ? -3.799 19.846 2.152 1.00 70.88 98 ALA A C 1
ATOM 732 O O . ALA A 1 98 ? -4.502 20.680 1.587 1.00 70.88 98 ALA A O 1
ATOM 733 N N . GLN A 1 99 ? -3.586 18.631 1.636 1.00 67.00 99 GLN A N 1
ATOM 734 C CA . GLN A 1 99 ? -4.184 18.165 0.379 1.00 67.00 99 GLN A CA 1
ATOM 735 C C . GLN A 1 99 ? -5.709 18.035 0.485 1.00 67.00 99 GLN A C 1
ATOM 737 O O . GLN A 1 99 ? -6.424 18.576 -0.353 1.00 67.00 99 GLN A O 1
ATOM 742 N N . ALA A 1 100 ? -6.223 17.416 1.554 1.00 66.25 100 ALA A N 1
ATOM 743 C CA . ALA A 1 100 ? -7.665 17.304 1.782 1.00 66.25 100 ALA A CA 1
ATOM 744 C C . ALA A 1 100 ? -8.349 18.677 1.933 1.00 66.25 100 ALA A C 1
ATOM 746 O O . ALA A 1 100 ? -9.481 18.862 1.486 1.00 66.25 100 ALA A O 1
ATOM 747 N N . LEU A 1 101 ? -7.668 19.653 2.545 1.00 63.41 101 LEU A N 1
ATOM 748 C CA . LEU A 1 101 ? -8.146 21.034 2.648 1.00 63.41 101 LEU A CA 1
ATOM 749 C C . LEU A 1 101 ? -8.108 21.766 1.302 1.00 63.41 101 LEU A C 1
ATOM 751 O O . LEU A 1 101 ? -9.052 22.489 0.999 1.00 63.41 101 LEU A O 1
ATOM 755 N N . ALA A 1 102 ? -7.068 21.562 0.490 1.00 71.81 102 ALA A N 1
ATOM 756 C CA . ALA A 1 102 ? -6.987 22.124 -0.858 1.00 71.81 102 ALA A CA 1
ATOM 757 C C . ALA A 1 102 ? -8.094 21.576 -1.775 1.00 71.81 102 ALA A C 1
ATOM 759 O O . ALA A 1 102 ? -8.692 22.333 -2.528 1.00 71.81 102 ALA A O 1
ATOM 760 N N . GLU A 1 103 ? -8.425 20.288 -1.656 1.00 62.06 103 GLU A N 1
ATOM 761 C CA . GLU A 1 103 ? -9.535 19.656 -2.386 1.00 62.06 103 GLU A CA 1
ATOM 762 C C . GLU A 1 103 ? -10.919 20.088 -1.868 1.00 62.06 103 GLU A C 1
ATOM 764 O O . GLU A 1 103 ? -11.902 20.046 -2.606 1.00 62.06 103 GLU A O 1
ATOM 769 N N . SER A 1 104 ? -11.007 20.530 -0.608 1.00 57.53 104 SER A N 1
ATOM 770 C CA . SER A 1 104 ? -12.249 21.018 0.015 1.00 57.53 104 SER A CA 1
ATOM 771 C C . SER A 1 104 ? -12.475 22.529 -0.158 1.00 57.53 104 SER A C 1
ATOM 773 O O . SER A 1 104 ? -13.543 23.020 0.199 1.00 57.53 104 SER A O 1
ATOM 775 N N . GLY A 1 105 ? -11.485 23.269 -0.671 1.00 55.56 105 GLY A N 1
ATOM 776 C CA . GLY A 1 105 ? -11.505 24.730 -0.823 1.00 55.56 105 GLY A CA 1
ATOM 777 C C . GLY A 1 105 ? -12.179 25.260 -2.095 1.00 55.56 105 GLY A C 1
ATOM 778 O O . GLY A 1 105 ? -12.244 26.472 -2.266 1.00 55.56 105 GLY A O 1
ATOM 779 N N . ASP A 1 106 ? -12.698 24.387 -2.964 1.00 51.88 106 ASP A N 1
ATOM 780 C CA . ASP A 1 106 ? -13.337 24.762 -4.240 1.00 51.88 106 ASP A CA 1
ATOM 781 C C . ASP A 1 106 ? -14.871 24.942 -4.148 1.00 51.88 106 ASP A C 1
ATOM 783 O O . ASP A 1 106 ? -15.564 24.960 -5.169 1.00 51.88 106 ASP A O 1
ATOM 787 N N . GLN A 1 107 ? -15.441 25.090 -2.945 1.00 50.22 107 GLN A N 1
ATOM 788 C CA . GLN A 1 107 ? -16.861 25.431 -2.780 1.00 50.22 107 GLN A CA 1
ATOM 789 C C . GLN A 1 107 ? -17.056 26.646 -1.865 1.00 50.22 107 GLN A C 1
ATOM 791 O O . GLN A 1 107 ? -16.860 26.557 -0.656 1.00 50.22 107 GLN A O 1
ATOM 796 N N . ASP A 1 108 ? -17.515 27.728 -2.509 1.00 44.41 108 ASP A N 1
ATOM 797 C CA . ASP A 1 108 ? -18.007 29.015 -1.995 1.00 44.41 108 ASP A CA 1
ATOM 798 C C . ASP A 1 108 ? -16.932 29.917 -1.361 1.00 44.41 108 ASP A C 1
ATOM 800 O O . ASP A 1 108 ? -16.252 29.544 -0.417 1.00 44.41 108 ASP A O 1
ATOM 804 N N . GLY A 1 109 ? -16.697 31.152 -1.787 1.00 42.28 109 GLY A N 1
ATOM 805 C CA . GLY A 1 109 ? -17.505 32.135 -2.501 1.00 42.28 109 GLY A CA 1
ATOM 806 C C . GLY A 1 109 ? -16.980 33.504 -2.040 1.00 42.28 109 GLY A C 1
ATOM 807 O O . GLY A 1 109 ? -16.493 33.615 -0.915 1.00 42.28 109 GLY A O 1
ATOM 808 N N . ASP A 1 110 ? -16.998 34.497 -2.925 1.00 48.75 110 ASP A N 1
ATOM 809 C CA . ASP A 1 110 ? -16.546 35.874 -2.688 1.00 48.75 110 ASP A CA 1
ATOM 810 C C . ASP A 1 110 ? -16.932 36.427 -1.299 1.00 48.75 110 ASP A C 1
ATOM 812 O O . ASP A 1 110 ? -18.090 36.323 -0.904 1.00 48.75 110 ASP A O 1
ATOM 816 N N . ASP A 1 111 ? -15.973 37.026 -0.580 1.00 40.94 111 ASP A N 1
ATOM 817 C CA . ASP A 1 111 ? -16.096 38.401 -0.067 1.00 40.94 111 ASP A CA 1
ATOM 818 C C . ASP A 1 111 ? -14.840 38.853 0.709 1.00 40.94 111 ASP A C 1
ATOM 820 O O . ASP A 1 111 ? -14.323 38.186 1.609 1.00 40.94 111 ASP A O 1
ATOM 824 N N . GLU A 1 112 ? -14.355 40.033 0.325 1.00 49.47 112 GLU A N 1
ATOM 825 C CA . GLU A 1 112 ? -13.325 40.832 0.991 1.00 49.47 112 GLU A CA 1
ATOM 826 C C . GLU A 1 112 ? -13.841 41.391 2.334 1.00 49.47 112 GLU A C 1
ATOM 828 O O . GLU A 1 112 ? -14.907 41.995 2.349 1.00 49.47 112 GLU A O 1
ATOM 833 N N . ASP A 1 113 ? -13.073 41.298 3.433 1.00 38.03 113 ASP A N 1
ATOM 834 C CA . ASP A 1 113 ? -12.748 42.457 4.295 1.00 38.03 113 ASP A CA 1
ATOM 835 C C . ASP A 1 113 ? -11.669 42.120 5.354 1.00 38.03 113 ASP A C 1
ATOM 837 O O . ASP A 1 113 ? -11.342 40.971 5.641 1.00 38.03 113 ASP A O 1
ATOM 841 N N . MET A 1 114 ? -11.083 43.171 5.914 1.00 42.28 114 MET A N 1
ATOM 842 C CA . MET A 1 114 ? -9.743 43.290 6.480 1.00 42.28 114 MET A CA 1
ATOM 843 C C . MET A 1 114 ? -9.611 43.156 8.029 1.00 42.28 114 MET A C 1
ATOM 845 O O . MET A 1 114 ? -10.502 43.504 8.794 1.00 42.28 114 MET A O 1
ATOM 849 N N . VAL A 1 115 ? -8.373 42.827 8.458 1.00 39.94 115 VAL A N 1
ATOM 850 C CA . VAL A 1 115 ? -7.653 43.078 9.749 1.00 39.94 115 VAL A CA 1
ATOM 851 C C . VAL A 1 115 ? -8.037 42.324 11.053 1.00 39.94 115 VAL A C 1
ATOM 853 O O . VAL A 1 115 ? -9.013 42.644 11.716 1.00 39.94 115 VAL A O 1
ATOM 856 N N . TYR A 1 116 ? -7.167 41.435 11.567 1.00 36.19 116 TYR A N 1
ATOM 857 C CA . TYR A 1 116 ? -6.047 41.718 12.502 1.00 36.19 116 TYR A CA 1
ATOM 858 C C . TYR A 1 116 ? -5.331 40.418 12.914 1.00 36.19 116 TYR A C 1
ATOM 860 O O . TYR A 1 116 ? -5.952 39.398 13.195 1.00 36.19 116 TYR A O 1
ATOM 868 N N . SER A 1 117 ? -4.000 40.487 12.970 1.00 49.59 117 SER A N 1
ATOM 869 C CA . SER A 1 117 ? -3.072 39.401 13.287 1.00 49.59 117 SER A CA 1
ATOM 870 C C . SER A 1 117 ? -3.424 38.617 14.559 1.00 49.59 117 SER A C 1
ATOM 872 O O . SER A 1 117 ? -3.122 39.037 15.676 1.00 49.59 117 SER A O 1
ATOM 874 N N . ARG A 1 118 ? -3.963 37.415 14.364 1.00 45.66 118 ARG A N 1
ATOM 875 C CA . ARG A 1 118 ? -3.920 36.290 15.300 1.00 45.66 118 ARG A CA 1
ATOM 876 C C . ARG A 1 118 ? -3.452 35.089 14.489 1.00 45.66 118 ARG A C 1
ATOM 878 O O . ARG A 1 118 ? -3.905 34.932 13.364 1.00 45.66 118 ARG A O 1
ATOM 885 N N . ASN A 1 119 ? -2.491 34.330 15.009 1.00 46.44 119 ASN A N 1
ATOM 886 C CA . ASN A 1 119 ? -1.794 33.260 14.293 1.00 46.44 119 ASN A CA 1
ATOM 887 C C . ASN A 1 119 ? -2.799 32.315 13.581 1.00 46.44 119 ASN A C 1
ATOM 889 O O . ASN A 1 119 ? -3.459 31.529 14.264 1.00 46.44 119 ASN A O 1
ATOM 893 N N . PRO A 1 120 ? -2.977 32.413 12.249 1.00 48.84 120 PRO A N 1
ATOM 894 C CA . PRO A 1 120 ? -4.115 31.795 11.562 1.00 48.84 120 PRO A CA 1
ATOM 895 C C . PRO A 1 120 ? -4.028 30.267 11.559 1.00 48.84 120 PRO A C 1
ATOM 897 O O . PRO A 1 120 ? -5.050 29.591 11.536 1.00 48.84 120 PRO A O 1
ATOM 900 N N . GLU A 1 121 ? -2.819 29.715 11.659 1.00 48.94 121 GLU A N 1
ATOM 901 C CA . GLU A 1 121 ? -2.585 28.269 11.713 1.00 48.94 121 GLU A CA 1
ATOM 902 C C . GLU A 1 121 ? -3.079 27.642 13.026 1.00 48.94 121 GLU A C 1
ATOM 904 O O . GLU A 1 121 ? -3.597 26.525 13.032 1.00 48.94 121 GLU A O 1
ATOM 909 N N . GLU A 1 122 ? -2.977 28.375 14.137 1.00 49.44 122 GLU A N 1
ATOM 910 C CA . GLU A 1 122 ? -3.375 27.893 15.463 1.00 49.44 122 GLU A CA 1
ATOM 911 C C . GLU A 1 122 ? -4.906 27.927 15.631 1.00 49.44 122 GLU A C 1
ATOM 913 O O . GLU A 1 122 ? -5.498 27.003 16.195 1.00 49.44 122 GLU A O 1
ATOM 918 N N . ASP A 1 123 ? -5.559 28.944 15.055 1.00 57.38 123 ASP A N 1
ATOM 919 C CA . ASP A 1 123 ? -7.021 29.110 15.071 1.00 57.38 123 ASP A CA 1
ATOM 920 C C . ASP A 1 123 ? -7.723 28.199 14.040 1.00 57.38 123 ASP A C 1
ATOM 922 O O . ASP A 1 123 ? -8.805 27.658 14.304 1.00 57.38 123 ASP A O 1
ATOM 926 N N . ALA A 1 124 ? -7.090 27.952 12.884 1.00 57.28 124 ALA A N 1
ATOM 927 C CA . ALA A 1 124 ? -7.595 27.026 11.869 1.00 57.28 124 ALA A CA 1
ATOM 928 C C . ALA A 1 124 ? -7.564 25.572 12.359 1.00 57.28 124 ALA A C 1
ATOM 930 O O . ALA A 1 124 ? -8.538 24.838 12.171 1.00 57.28 124 ALA A O 1
ATOM 931 N N . TRP A 1 125 ? -6.489 25.166 13.044 1.00 54.00 125 TRP A N 1
ATOM 932 C CA . TRP A 1 125 ? -6.368 23.822 13.609 1.00 54.00 125 TRP A CA 1
ATOM 933 C C . TRP A 1 125 ? -7.398 23.569 14.717 1.00 54.00 125 TRP A C 1
ATOM 935 O O . TRP A 1 125 ? -8.119 22.568 14.676 1.00 54.00 125 TRP A O 1
ATOM 945 N N . ALA A 1 126 ? -7.539 24.502 15.665 1.00 63.22 126 ALA A N 1
ATOM 946 C CA . ALA A 1 126 ? -8.535 24.398 16.732 1.00 63.22 126 ALA A CA 1
ATOM 947 C C . ALA A 1 126 ? -9.968 24.324 16.173 1.00 63.22 126 ALA A C 1
ATOM 949 O O . ALA A 1 126 ? -10.777 23.509 16.625 1.00 63.22 126 ALA A O 1
ATOM 950 N N . SER A 1 127 ? -10.261 25.114 15.136 1.00 59.72 127 SER A N 1
ATOM 951 C CA . SER A 1 127 ? -11.561 25.118 14.458 1.00 59.72 127 SER A CA 1
ATOM 952 C C . SER A 1 127 ? -11.835 23.823 13.684 1.00 59.72 127 SER A C 1
ATOM 954 O O . SER A 1 127 ? -12.962 23.321 13.704 1.00 59.72 127 SER A O 1
ATOM 956 N N . ALA A 1 128 ? -10.822 23.244 13.033 1.00 56.16 128 ALA A N 1
ATOM 957 C CA . ALA A 1 128 ? -10.944 21.979 12.307 1.00 56.16 128 ALA A CA 1
ATOM 958 C C . ALA A 1 128 ? -11.219 20.796 13.253 1.00 56.16 128 ALA A C 1
ATOM 960 O O . ALA A 1 128 ? -12.112 19.985 12.994 1.00 56.16 128 ALA A O 1
ATOM 961 N N . VAL A 1 129 ? -10.520 20.742 14.393 1.00 64.75 129 VAL A N 1
ATOM 962 C CA . VAL A 1 129 ? -10.735 19.722 15.433 1.00 64.75 129 VAL A CA 1
ATOM 963 C C . VAL A 1 129 ? -12.144 19.826 16.029 1.00 64.75 129 VAL A C 1
ATOM 965 O O . VAL A 1 129 ? -12.818 18.808 16.197 1.00 64.75 129 VAL A O 1
ATOM 968 N N . LEU A 1 130 ? -12.624 21.046 16.290 1.00 65.69 130 LEU A N 1
ATOM 969 C CA . LEU A 1 130 ? -13.977 21.297 16.800 1.00 65.69 130 LEU A CA 1
ATOM 970 C C . LEU A 1 130 ? -15.064 20.816 15.832 1.00 65.69 130 LEU A C 1
ATOM 972 O O . LEU A 1 130 ? -15.996 20.132 16.252 1.00 65.69 130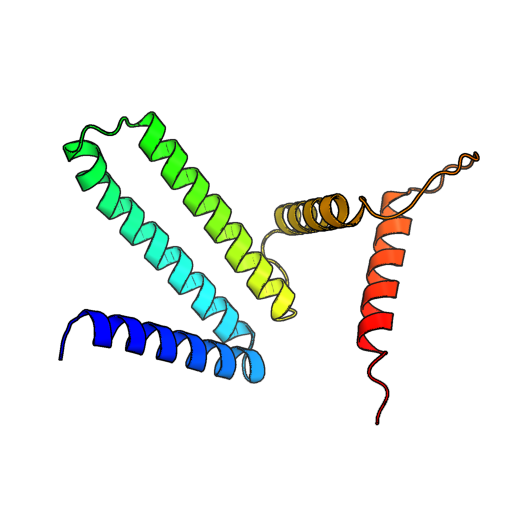 LEU A O 1
ATOM 976 N N . ARG A 1 131 ? -14.928 21.112 14.534 1.00 62.78 131 ARG A N 1
ATOM 977 C CA . ARG A 1 131 ? -15.888 20.671 13.507 1.00 62.78 131 ARG A CA 1
ATOM 978 C C . ARG A 1 131 ? -15.929 19.150 13.371 1.00 62.78 131 ARG A C 1
ATOM 980 O O . ARG A 1 131 ? -17.013 18.577 13.291 1.00 62.78 131 ARG A O 1
ATOM 987 N N . TYR A 1 132 ? -14.776 18.484 13.423 1.00 64.62 132 TYR A N 1
ATOM 988 C CA . TYR A 1 132 ? -14.707 17.021 13.403 1.00 64.62 132 TYR A CA 1
ATOM 989 C C . TYR A 1 132 ? -15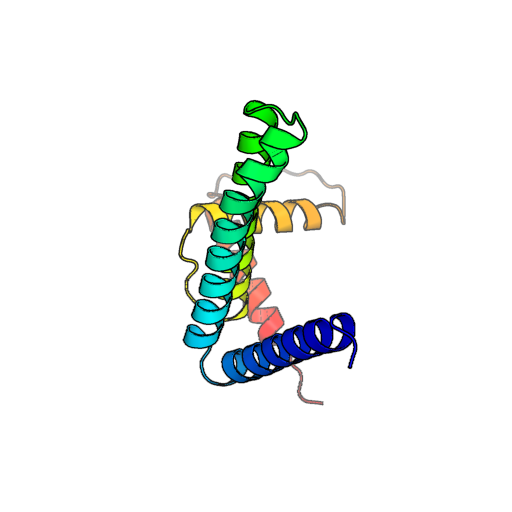.391 16.394 14.629 1.00 64.62 132 TYR A C 1
ATOM 991 O O . TYR A 1 132 ? -16.202 15.478 14.497 1.00 64.62 132 TYR A O 1
ATOM 999 N N . GLN A 1 133 ? -15.141 16.921 15.831 1.00 63.09 133 GLN A N 1
ATOM 1000 C CA . GLN A 1 133 ? -15.772 16.426 17.062 1.00 63.09 133 GLN A CA 1
ATOM 1001 C C . GLN A 1 133 ? -17.291 16.663 17.092 1.00 63.09 133 GLN A C 1
ATOM 1003 O O . GLN A 1 133 ? -18.045 15.811 17.575 1.00 63.09 133 GLN A O 1
ATOM 1008 N N . GLN A 1 134 ? -17.753 17.788 16.544 1.00 58.62 134 GLN A N 1
ATOM 1009 C CA . GLN A 1 134 ? -19.178 18.093 16.401 1.00 58.62 134 GLN A CA 1
ATOM 1010 C C . GLN A 1 134 ? -19.853 17.194 15.354 1.00 58.62 134 GLN A C 1
ATOM 1012 O O . GLN A 1 134 ? -20.959 16.718 15.597 1.00 58.62 134 GLN A O 1
ATOM 1017 N N . GLY A 1 135 ? -19.167 16.870 14.253 1.00 51.41 135 GLY A N 1
ATOM 1018 C CA . GLY A 1 135 ? -19.635 15.905 13.252 1.00 51.41 135 GLY A CA 1
ATOM 1019 C C . GLY A 1 135 ? -19.744 14.471 13.787 1.00 51.41 135 GLY A C 1
ATOM 1020 O O . GLY A 1 135 ? -20.679 13.754 13.445 1.00 51.41 135 GLY A O 1
ATOM 1021 N N . VAL A 1 136 ? -18.852 14.068 14.699 1.00 51.50 136 VAL A N 1
ATOM 1022 C CA . VAL A 1 136 ? -18.918 12.767 15.396 1.00 51.50 136 VAL A CA 1
ATOM 1023 C C . VAL A 1 136 ? -20.027 12.736 16.462 1.00 51.50 136 VAL A C 1
ATOM 1025 O O . VAL A 1 136 ? -20.582 11.674 16.738 1.00 51.50 136 VAL A O 1
ATOM 1028 N N . SER A 1 137 ? -20.396 13.889 17.028 1.00 50.31 137 SER A N 1
ATOM 1029 C CA . SER A 1 137 ? -21.491 14.015 18.009 1.00 50.31 137 SER A CA 1
ATOM 1030 C C . SER A 1 137 ? -22.871 14.220 17.364 1.00 50.31 137 SER A C 1
ATOM 1032 O O . SER A 1 137 ? -23.883 14.211 18.060 1.00 50.31 137 SER A O 1
ATOM 1034 N N . GLY A 1 138 ? -22.925 14.370 16.036 1.00 45.16 138 GLY A N 1
ATOM 1035 C CA . GLY A 1 138 ? -24.146 14.516 15.238 1.00 45.16 138 GLY A CA 1
ATOM 1036 C C . GLY A 1 138 ? -24.864 13.204 14.901 1.00 45.16 138 GLY A C 1
ATOM 1037 O O . GLY A 1 138 ? -25.787 13.221 14.090 1.00 45.16 138 GLY A O 1
ATOM 1038 N N . ALA A 1 139 ? -24.484 12.072 15.507 1.00 44.59 139 ALA A N 1
ATOM 1039 C CA . ALA A 1 139 ? -25.309 10.867 15.491 1.00 44.59 139 ALA A CA 1
ATOM 1040 C C . ALA A 1 139 ? -26.530 11.094 16.396 1.00 44.59 139 ALA A C 1
ATOM 1042 O O . ALA A 1 139 ? -26.512 10.822 17.596 1.00 44.59 139 ALA A O 1
ATOM 1043 N N . THR A 1 140 ? -27.593 11.645 15.815 1.00 39.97 140 THR A N 1
ATOM 1044 C CA . THR A 1 140 ? -28.912 11.678 16.446 1.00 39.97 140 THR A CA 1
ATOM 1045 C C . THR A 1 140 ? -29.409 10.236 16.602 1.00 39.97 140 THR A C 1
ATOM 1047 O O . THR A 1 140 ? -29.325 9.472 15.639 1.00 39.97 140 THR A O 1
ATOM 1050 N N . PRO A 1 141 ? -29.928 9.833 17.775 1.00 46.34 141 PRO A N 1
ATOM 1051 C CA . PRO A 1 141 ? -30.674 8.592 17.886 1.00 46.34 141 PRO A CA 1
ATOM 1052 C C . PRO A 1 141 ? -32.004 8.772 17.146 1.00 46.34 141 PRO A C 1
ATOM 1054 O O . PRO A 1 141 ? -32.792 9.661 17.477 1.00 46.34 141 PRO A O 1
ATOM 1057 N N . GLY A 1 142 ? -32.223 7.932 16.141 1.00 39.66 142 GLY A N 1
ATOM 1058 C CA . GLY A 1 142 ? -33.496 7.719 15.461 1.00 39.66 142 GLY A CA 1
ATOM 1059 C C . GLY A 1 142 ? -33.648 6.239 15.185 1.00 39.66 142 GLY A C 1
ATOM 1060 O O . GLY A 1 142 ? -32.757 5.703 14.490 1.00 39.66 142 GLY A O 1
#

Secondary structure (DSSP, 8-state):
--HHHHHHHHHHHHHHHHHHHHHH-HHHHHHHHHHHHHHHHHHHHHHHHHHHHTT--HHHHHHHHHHHHHHHHHHHHHHHHHTTPPPS-HHHHHHHHHHHHHHHTTS------------HHHHHHHHHHHHHHHHHHT----

Foldseek 3Di:
DDPVVVVVVVVVVLVVVLVVCLVPPLVVSLVSLLVVLVVVLVVLVVCVVVCVVVVNDPVVSVVVSVVSVVVSLVSSQVSCVSSVHDRPDVVVVVVVVVVVVVVVVPDDDDDDDDDDDDPVVVVVVVVVVVVVVVVVVPPDDD